Protein AF-A0A1J5TCT1-F1 (afdb_monomer_lite)

Organism: NCBI:txid410659

Radius of gyration: 14.31 Å; chains: 1; bounding box: 30×33×32 Å

InterPro domains:
  IPR011009 Protein kinase-like domain superfamily [SSF56112] (19-131)

Secondary structure (DSSP, 8-state):
---EEE-SSEEEEE-TTS-EEEEE-STTHHHHHHHHHHHHHHHHHTT-TTSPPEEEEETTTTEEEE----EE-S---HHHHHHHHHHHHHTTEE-S---GGGEEEETTTTEEEE---TT-EEEETTEEEEE----TT-

Structure (mmCIF, N/CA/C/O backbone):
data_AF-A0A1J5TCT1-F1
#
_entry.id   AF-A0A1J5TCT1-F1
#
loop_
_atom_site.group_PDB
_atom_site.id
_atom_site.type_symbol
_atom_site.label_atom_id
_atom_site.label_alt_id
_atom_site.label_comp_id
_atom_site.label_asym_id
_atom_site.label_entity_id
_atom_site.label_seq_id
_atom_site.pdbx_PDB_ins_code
_atom_site.Cartn_x
_atom_site.Cartn_y
_atom_site.Cartn_z
_atom_site.occupancy
_atom_site.B_iso_or_equiv
_atom_site.auth_seq_id
_atom_site.auth_comp_id
_atom_site.auth_asym_id
_atom_site.auth_atom_id
_atom_site.pdbx_PDB_model_num
ATOM 1 N N . MET A 1 1 ? -3.123 -18.620 13.166 1.00 49.12 1 MET A N 1
ATOM 2 C CA . MET A 1 1 ? -1.845 -17.927 13.434 1.00 49.12 1 MET A CA 1
ATOM 3 C C . MET A 1 1 ? -2.089 -16.452 13.143 1.00 49.12 1 MET A C 1
ATOM 5 O O . MET A 1 1 ? -2.485 -16.155 12.025 1.00 49.12 1 MET A O 1
ATOM 9 N N . GLN A 1 2 ? -1.997 -15.562 14.137 1.00 59.22 2 GLN A N 1
ATOM 10 C CA . GLN A 1 2 ? -2.072 -14.115 13.898 1.00 59.22 2 GLN A CA 1
ATOM 11 C C . GLN A 1 2 ? -0.683 -13.657 13.455 1.00 59.22 2 GLN A C 1
ATOM 13 O O . GLN A 1 2 ? 0.232 -13.597 14.272 1.00 59.22 2 GLN A O 1
ATOM 18 N N . GLU A 1 3 ? -0.497 -13.385 12.165 1.00 62.53 3 GLU A N 1
ATOM 19 C CA . GLU A 1 3 ? 0.719 -12.705 11.723 1.00 62.53 3 GLU A CA 1
ATOM 20 C C . GLU A 1 3 ? 0.639 -11.249 12.186 1.00 62.53 3 GLU A C 1
ATOM 22 O O . GLU A 1 3 ? -0.289 -10.517 11.826 1.00 62.53 3 GLU A O 1
ATOM 27 N N . MET A 1 4 ? 1.590 -10.851 13.032 1.00 72.38 4 MET A N 1
ATOM 28 C CA . MET A 1 4 ? 1.677 -9.502 13.573 1.00 72.38 4 MET A CA 1
ATOM 29 C C . MET A 1 4 ? 3.024 -8.881 13.195 1.00 72.38 4 MET A C 1
ATOM 31 O O . MET A 1 4 ? 4.070 -9.338 13.651 1.00 72.38 4 MET A O 1
ATOM 35 N N . LYS A 1 5 ? 3.011 -7.823 12.375 1.00 77.56 5 LYS A N 1
ATOM 36 C CA . LYS A 1 5 ? 4.186 -6.960 12.146 1.00 77.56 5 LYS A CA 1
ATOM 37 C C . LYS A 1 5 ? 4.099 -5.837 13.169 1.00 77.56 5 LYS A C 1
ATOM 39 O O . LYS A 1 5 ? 3.204 -5.005 13.083 1.00 77.56 5 LYS A O 1
ATOM 44 N N . ASN A 1 6 ? 5.009 -5.813 14.133 1.00 85.81 6 ASN A N 1
ATOM 45 C CA . ASN A 1 6 ? 5.106 -4.729 15.104 1.00 85.81 6 ASN A CA 1
ATOM 46 C C . ASN A 1 6 ? 6.440 -4.014 14.903 1.00 85.81 6 ASN A C 1
ATOM 48 O O . ASN A 1 6 ? 7.492 -4.544 15.246 1.00 85.81 6 ASN A O 1
ATOM 52 N N . THR A 1 7 ? 6.394 -2.836 14.294 1.00 85.44 7 THR A N 1
ATOM 53 C CA . THR A 1 7 ? 7.570 -1.990 14.072 1.00 85.44 7 THR A CA 1
ATOM 54 C C . THR A 1 7 ? 7.360 -0.633 14.731 1.00 85.44 7 THR A C 1
ATOM 56 O O . THR A 1 7 ? 6.234 -0.259 15.057 1.00 85.44 7 THR A O 1
ATOM 59 N N . ALA A 1 8 ? 8.429 0.158 14.851 1.00 84.19 8 ALA A N 1
ATOM 60 C CA . ALA A 1 8 ? 8.332 1.542 15.321 1.00 84.19 8 ALA A CA 1
ATOM 61 C C . ALA A 1 8 ? 7.376 2.406 14.471 1.00 84.19 8 ALA A C 1
ATOM 63 O O . ALA A 1 8 ? 6.840 3.400 14.957 1.00 84.19 8 ALA A O 1
ATOM 64 N N . ARG A 1 9 ? 7.160 2.022 13.204 1.00 87.62 9 ARG A N 1
ATOM 65 C CA . ARG A 1 9 ? 6.392 2.779 12.211 1.00 87.62 9 ARG A CA 1
ATOM 66 C C . ARG A 1 9 ? 4.941 2.310 12.051 1.00 87.62 9 ARG A C 1
ATOM 68 O O . ARG A 1 9 ? 4.101 3.089 11.596 1.00 87.62 9 ARG A O 1
ATOM 75 N N . SER A 1 10 ? 4.632 1.059 12.382 1.00 92.06 10 SER A N 1
ATOM 76 C CA . SER A 1 10 ? 3.282 0.503 12.243 1.00 92.06 10 SER A CA 1
ATOM 77 C C . SER A 1 10 ? 3.082 -0.793 13.025 1.00 92.06 10 SER A C 1
ATOM 79 O O . SER A 1 10 ? 4.011 -1.587 13.206 1.00 92.06 10 SER A O 1
ATOM 81 N N . LEU A 1 11 ? 1.834 -1.007 13.445 1.00 94.12 11 LEU A N 1
ATOM 82 C CA . LEU A 1 11 ? 1.319 -2.280 13.938 1.00 94.12 11 LEU A CA 1
ATOM 83 C C . LEU A 1 11 ? 0.376 -2.863 12.883 1.00 94.12 11 LEU A C 1
ATOM 85 O O . LEU A 1 11 ? -0.640 -2.249 12.570 1.00 94.12 11 LEU A O 1
ATOM 89 N N . VAL A 1 12 ? 0.689 -4.046 12.364 1.00 94.31 12 VAL A N 1
ATOM 90 C CA . VAL A 1 12 ? -0.159 -4.784 11.421 1.00 94.31 12 VAL A CA 1
ATOM 91 C C . VAL A 1 12 ? -0.585 -6.093 12.058 1.00 94.31 12 VAL A C 1
ATOM 93 O O . VAL A 1 12 ? 0.263 -6.802 12.594 1.00 94.31 12 VAL A O 1
ATOM 96 N N . ARG A 1 13 ? -1.872 -6.426 11.970 1.00 93.88 13 ARG A N 1
ATOM 97 C CA . ARG A 1 13 ? -2.443 -7.705 12.416 1.00 93.88 13 ARG A CA 1
ATOM 98 C C . ARG A 1 13 ? -3.395 -8.259 11.361 1.00 93.88 13 ARG A C 1
ATOM 100 O O . ARG A 1 13 ? -4.098 -7.490 10.708 1.00 93.88 13 ARG A O 1
ATOM 107 N N . ILE A 1 14 ? -3.452 -9.581 11.242 1.00 93.88 14 ILE A N 1
ATOM 108 C CA . ILE A 1 14 ? -4.477 -10.274 10.451 1.00 93.88 14 ILE A CA 1
ATOM 109 C C . ILE A 1 14 ? -5.594 -10.732 11.395 1.00 93.88 14 ILE A C 1
ATOM 111 O O . ILE A 1 14 ? -5.326 -11.434 12.375 1.00 93.88 14 ILE A O 1
ATOM 115 N N . GLY A 1 15 ? -6.826 -10.297 11.129 1.00 91.69 15 GLY A N 1
ATOM 116 C CA . GLY A 1 15 ? -8.013 -10.681 11.891 1.00 91.69 15 GLY A CA 1
ATOM 117 C C . GLY A 1 15 ? -8.470 -12.112 11.602 1.00 91.69 15 GLY A C 1
ATOM 118 O O . GLY A 1 15 ? -8.015 -12.759 10.659 1.00 91.69 15 GLY A O 1
ATOM 119 N N . PHE A 1 16 ? -9.393 -12.621 12.422 1.00 90.31 16 PHE A N 1
ATOM 120 C CA . PHE A 1 16 ? -10.018 -13.935 12.193 1.00 90.31 16 PHE A CA 1
ATOM 121 C C . PHE A 1 16 ? -10.914 -13.961 10.948 1.00 90.31 16 PHE A C 1
ATOM 123 O O . PHE A 1 16 ? -11.124 -15.020 10.367 1.00 90.31 16 PHE A O 1
ATOM 130 N N . ASP A 1 17 ? -11.396 -12.796 10.529 1.00 92.88 17 ASP A N 1
ATOM 131 C CA . ASP A 1 17 ? -12.093 -12.550 9.266 1.00 92.88 17 ASP A CA 1
ATOM 132 C C . ASP A 1 17 ? -11.160 -12.570 8.041 1.00 92.88 17 ASP A C 1
ATOM 134 O O . ASP A 1 17 ? -11.613 -12.467 6.903 1.00 92.88 17 ASP A O 1
ATOM 138 N N . GLY A 1 18 ? -9.850 -12.707 8.263 1.00 92.00 18 GLY A N 1
ATOM 139 C CA . GLY A 1 18 ? -8.840 -12.694 7.218 1.00 92.00 18 GLY A CA 1
ATOM 140 C C . GLY A 1 18 ? -8.495 -11.295 6.711 1.00 92.00 18 GLY A C 1
ATOM 141 O O . GLY A 1 18 ? -7.714 -11.205 5.767 1.00 92.00 18 GLY A O 1
ATOM 142 N N . LEU A 1 19 ? -9.018 -10.221 7.314 1.00 96.25 19 LEU A N 1
ATOM 143 C CA . LEU A 1 19 ? -8.684 -8.845 6.947 1.00 96.25 19 LEU A CA 1
ATOM 144 C C . LEU A 1 19 ? -7.371 -8.393 7.589 1.00 96.25 19 LEU A C 1
ATOM 146 O O . LEU A 1 19 ? -6.938 -8.915 8.620 1.00 96.25 19 LEU A O 1
ATOM 150 N N . VAL A 1 20 ? -6.726 -7.404 6.976 1.00 96.88 20 VAL A N 1
ATOM 151 C CA . VAL A 1 20 ? -5.486 -6.806 7.478 1.00 96.88 20 VAL A CA 1
ATOM 152 C C . VAL A 1 20 ? -5.811 -5.475 8.133 1.00 96.88 20 VAL A C 1
ATOM 154 O O . VAL A 1 20 ? -6.359 -4.580 7.501 1.00 96.88 20 VAL A O 1
ATOM 157 N N . TYR A 1 21 ?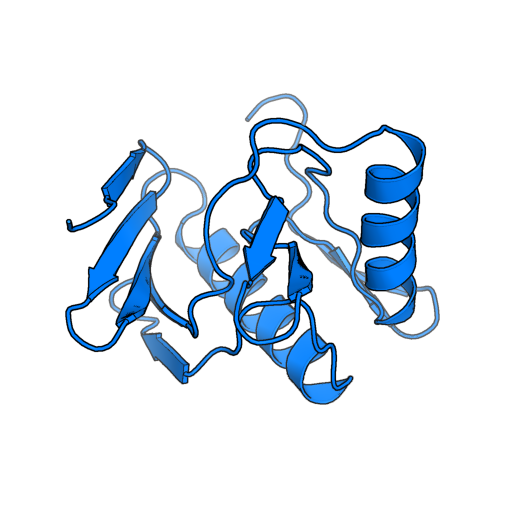 -5.425 -5.326 9.394 1.00 97.50 21 TYR A N 1
ATOM 158 C CA . TYR A 1 21 ? -5.554 -4.081 10.142 1.00 97.50 21 TYR A CA 1
ATOM 159 C C . TYR A 1 21 ? -4.166 -3.482 10.317 1.00 97.50 21 TYR A C 1
ATOM 161 O O . TYR A 1 21 ? -3.302 -4.126 10.918 1.00 97.50 21 TYR A O 1
ATOM 169 N N . LYS A 1 22 ? -3.954 -2.260 9.826 1.00 97.12 22 LYS A N 1
ATOM 170 C CA . LYS A 1 22 ? -2.695 -1.514 9.960 1.00 97.12 22 LYS A CA 1
ATOM 171 C C . LYS A 1 22 ? -2.962 -0.233 10.744 1.00 97.12 22 LYS A C 1
ATOM 173 O O . LYS A 1 22 ? -3.774 0.580 10.324 1.00 97.12 22 LYS A O 1
ATOM 178 N N . THR A 1 23 ? -2.267 -0.054 11.863 1.00 97.69 23 THR A N 1
ATOM 179 C CA . THR A 1 23 ? -2.225 1.196 12.633 1.00 97.69 23 THR A CA 1
ATOM 180 C C . THR A 1 23 ? -0.869 1.858 12.422 1.00 97.69 23 THR A C 1
ATOM 182 O O . THR A 1 23 ? 0.171 1.223 12.626 1.00 97.69 23 THR A O 1
ATOM 185 N N . PHE A 1 24 ? -0.867 3.127 12.026 1.00 96.69 24 PHE A N 1
ATOM 186 C CA . PHE A 1 24 ? 0.339 3.908 11.761 1.00 96.69 24 PHE A CA 1
ATOM 187 C C . PHE A 1 24 ? 0.852 4.543 13.060 1.00 96.69 24 PHE A C 1
ATOM 189 O O . PHE A 1 24 ? 0.078 5.011 13.889 1.00 96.69 24 PHE A O 1
ATOM 196 N N . ARG A 1 25 ? 2.172 4.520 13.272 1.00 94.38 25 ARG A N 1
ATOM 197 C CA . ARG A 1 25 ? 2.828 4.993 14.506 1.00 94.38 25 ARG A CA 1
ATOM 198 C C . ARG A 1 25 ? 4.145 5.691 14.206 1.00 94.38 25 ARG A C 1
ATOM 200 O O . ARG A 1 25 ? 4.756 5.429 13.179 1.00 94.38 25 ARG A O 1
ATOM 207 N N . GLY A 1 26 ? 4.624 6.521 15.123 1.00 91.62 26 GLY A N 1
ATOM 208 C CA . GLY A 1 26 ? 5.943 7.141 15.004 1.00 91.62 26 GLY A CA 1
ATOM 209 C C . GLY A 1 26 ? 6.000 8.242 13.944 1.00 91.62 26 GLY A C 1
ATOM 210 O O . GLY A 1 26 ? 5.007 8.917 13.677 1.00 91.62 26 GLY A O 1
ATOM 211 N N . HIS A 1 27 ? 7.183 8.447 13.364 1.00 91.44 27 HIS A N 1
ATOM 212 C CA . HIS A 1 27 ? 7.449 9.577 12.476 1.00 91.44 27 HIS A CA 1
ATOM 213 C C . HIS A 1 27 ? 6.506 9.595 11.262 1.00 91.44 27 HIS A C 1
ATOM 215 O O . HIS A 1 27 ? 6.260 8.554 10.636 1.00 91.44 27 HIS A O 1
ATOM 221 N N . LEU A 1 28 ? 5.976 10.783 10.957 1.00 93.00 28 LEU A N 1
ATOM 222 C CA . LEU A 1 28 ? 5.056 11.044 9.846 1.00 93.00 28 LEU A CA 1
ATOM 223 C C . LEU A 1 28 ? 3.852 10.089 9.790 1.00 93.00 28 LEU A C 1
ATOM 225 O O . LEU A 1 28 ? 3.418 9.694 8.712 1.00 93.00 28 LEU A O 1
ATOM 229 N N . ALA A 1 29 ? 3.347 9.616 10.936 1.00 95.00 29 ALA A N 1
ATOM 230 C CA . ALA A 1 29 ? 2.271 8.623 10.951 1.00 95.00 29 ALA A CA 1
ATOM 231 C C . ALA A 1 29 ? 0.999 9.122 10.246 1.00 95.00 29 ALA A C 1
ATOM 233 O O . ALA A 1 29 ? 0.358 8.349 9.538 1.00 95.00 29 ALA A O 1
ATOM 234 N N . ARG A 1 30 ? 0.662 10.410 10.403 1.00 96.56 30 ARG A N 1
ATOM 235 C CA . ARG A 1 30 ? -0.495 11.045 9.760 1.00 96.56 30 ARG A CA 1
ATOM 236 C C . ARG A 1 30 ? -0.319 11.133 8.249 1.00 96.56 30 ARG A C 1
ATOM 238 O O . ARG A 1 30 ? -1.231 10.790 7.507 1.00 96.56 30 ARG A O 1
ATOM 245 N N . GLU A 1 31 ? 0.844 11.576 7.803 1.00 96.12 31 GLU A N 1
ATOM 246 C CA . GLU A 1 31 ? 1.185 11.755 6.397 1.00 96.12 31 GLU A CA 1
ATOM 247 C C . GLU A 1 31 ? 1.250 10.404 5.687 1.00 96.12 31 GLU A C 1
ATOM 249 O O . GLU A 1 31 ? 0.642 10.244 4.635 1.00 96.12 31 GLU A O 1
ATOM 254 N N . ARG A 1 32 ? 1.883 9.402 6.306 1.00 96.44 32 ARG A N 1
ATOM 255 C CA . ARG A 1 32 ? 1.931 8.018 5.808 1.00 96.44 32 ARG A CA 1
ATOM 256 C C . ARG A 1 32 ? 0.552 7.376 5.728 1.00 96.44 32 ARG A C 1
ATOM 258 O O . ARG A 1 32 ? 0.242 6.717 4.740 1.00 96.44 32 ARG A O 1
ATOM 265 N N . PHE A 1 33 ? -0.287 7.595 6.740 1.00 98.00 33 PHE A N 1
ATOM 266 C CA . PHE A 1 33 ? -1.683 7.165 6.716 1.00 98.00 33 PHE A CA 1
ATOM 267 C C . PHE A 1 33 ? -2.437 7.801 5.539 1.00 98.00 33 PHE A C 1
ATOM 269 O O . PHE A 1 33 ? -3.043 7.086 4.743 1.00 98.00 33 PHE A O 1
ATOM 276 N N . ASN A 1 34 ? -2.356 9.127 5.394 1.00 97.56 34 ASN A N 1
ATOM 277 C CA . ASN A 1 34 ? -3.020 9.850 4.310 1.00 97.56 34 ASN A CA 1
ATOM 278 C C . ASN A 1 34 ? -2.519 9.381 2.936 1.00 97.56 34 ASN A C 1
ATOM 280 O O . ASN A 1 34 ? -3.327 9.177 2.032 1.00 97.56 34 ASN A O 1
ATOM 284 N N . GLN A 1 35 ? -1.206 9.171 2.792 1.00 97.50 35 GLN A N 1
ATOM 285 C CA . GLN A 1 35 ? -0.584 8.715 1.552 1.00 97.50 35 GLN A CA 1
ATOM 286 C C . GLN A 1 35 ? -1.046 7.306 1.171 1.00 97.50 35 GLN A C 1
ATOM 288 O O . GLN A 1 35 ? -1.415 7.077 0.019 1.00 97.50 35 GLN A O 1
ATOM 293 N N . GLU A 1 36 ? -1.082 6.369 2.121 1.00 97.69 36 GLU A N 1
ATOM 294 C CA . GLU A 1 36 ? -1.576 5.014 1.864 1.00 97.69 36 GLU A CA 1
ATOM 295 C C . GLU A 1 36 ? -3.059 5.037 1.467 1.00 97.69 36 GLU A C 1
ATOM 297 O O . GLU A 1 36 ? -3.435 4.425 0.470 1.00 97.69 36 GLU A O 1
ATOM 302 N N . VAL A 1 37 ? -3.903 5.782 2.192 1.00 98.38 37 VAL A N 1
ATOM 303 C CA . VAL A 1 37 ? -5.337 5.901 1.875 1.00 98.38 37 VA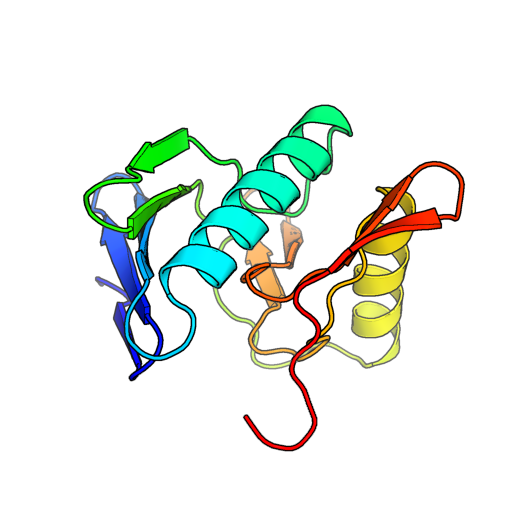L A CA 1
ATOM 304 C C . VAL A 1 37 ? -5.545 6.473 0.474 1.00 98.38 37 VAL A C 1
ATOM 306 O O . VAL A 1 37 ? -6.296 5.897 -0.315 1.00 98.38 37 VAL A O 1
ATOM 309 N N . LEU A 1 38 ? -4.860 7.572 0.149 1.00 97.75 38 LEU A N 1
ATOM 310 C CA . LEU A 1 38 ? -4.926 8.210 -1.164 1.00 97.75 38 LEU A CA 1
ATOM 311 C C . LEU A 1 38 ? -4.487 7.241 -2.268 1.00 97.75 38 LEU A C 1
ATOM 313 O O . LEU A 1 38 ? -5.187 7.084 -3.269 1.00 97.75 38 LEU A O 1
ATOM 317 N N . THR A 1 39 ? -3.369 6.545 -2.064 1.00 97.94 39 THR A N 1
ATOM 318 C CA . THR A 1 39 ? -2.801 5.629 -3.059 1.00 97.94 39 THR A CA 1
ATOM 319 C C . THR A 1 39 ? -3.708 4.422 -3.296 1.00 97.94 39 THR A C 1
ATOM 321 O O . THR A 1 39 ? -3.987 4.078 -4.444 1.00 97.94 39 THR A O 1
ATOM 324 N N . LEU A 1 40 ? -4.224 3.797 -2.233 1.00 98.38 40 LEU A N 1
ATOM 325 C CA . LEU A 1 40 ? -5.117 2.642 -2.358 1.00 98.38 40 LEU A CA 1
ATOM 326 C C . LEU A 1 40 ? -6.449 3.017 -3.018 1.00 98.38 40 LEU A C 1
ATOM 328 O O . LEU A 1 40 ? -6.954 2.247 -3.834 1.00 98.38 40 LEU A O 1
ATOM 332 N N . ARG A 1 41 ? -7.000 4.205 -2.731 1.00 98.06 41 ARG A N 1
ATOM 333 C CA . ARG A 1 41 ? -8.205 4.708 -3.415 1.00 98.06 41 ARG A CA 1
ATOM 334 C C . ARG A 1 41 ? -7.959 4.979 -4.894 1.00 98.06 41 ARG A C 1
ATOM 336 O O . ARG A 1 41 ? -8.790 4.609 -5.722 1.00 98.06 41 ARG A O 1
ATOM 343 N N . HIS A 1 42 ? -6.817 5.572 -5.237 1.00 97.69 42 HIS A N 1
ATOM 344 C CA . HIS A 1 42 ? -6.421 5.768 -6.632 1.00 97.69 42 HIS A CA 1
ATOM 345 C C . HIS A 1 42 ? -6.318 4.428 -7.370 1.00 97.69 42 HIS A C 1
ATOM 347 O O . HIS A 1 42 ? -6.964 4.246 -8.399 1.00 97.69 42 HIS A O 1
ATOM 353 N N . LEU A 1 43 ? -5.590 3.458 -6.816 1.00 98.00 43 LEU A N 1
ATOM 354 C CA . LEU A 1 43 ? -5.427 2.131 -7.418 1.00 98.00 43 LEU A CA 1
ATOM 355 C C . LEU A 1 43 ? -6.751 1.370 -7.557 1.00 98.00 43 LEU A C 1
ATOM 357 O O . LEU A 1 43 ? -6.971 0.714 -8.576 1.00 98.00 43 LEU A O 1
ATOM 361 N N . GLU A 1 44 ? -7.646 1.491 -6.574 1.00 97.62 44 GLU A N 1
ATOM 362 C CA . GLU A 1 44 ? -9.005 0.947 -6.644 1.00 97.62 44 GLU A CA 1
ATOM 363 C C . GLU A 1 44 ? -9.793 1.580 -7.801 1.00 97.62 44 GLU A C 1
ATOM 365 O O . GLU A 1 44 ? -10.381 0.855 -8.603 1.00 97.62 44 GLU A O 1
ATOM 370 N N . SER A 1 45 ? -9.733 2.908 -7.962 1.00 97.00 45 SER A N 1
ATOM 371 C CA . SER A 1 45 ? -10.398 3.617 -9.070 1.00 97.00 45 SER A CA 1
ATOM 372 C C . SER A 1 45 ? -9.883 3.209 -10.456 1.00 97.00 45 SER A C 1
ATOM 374 O O . SER A 1 45 ? -10.630 3.246 -11.433 1.00 97.00 45 SER A O 1
ATOM 376 N N . LYS A 1 46 ? -8.613 2.790 -10.547 1.00 97.06 46 LYS A N 1
ATOM 377 C CA . LYS A 1 46 ? -7.989 2.288 -11.780 1.00 97.06 46 LYS A CA 1
ATOM 378 C C . LYS A 1 46 ? -8.178 0.778 -11.972 1.00 97.06 46 LYS A C 1
ATOM 380 O O . LYS A 1 46 ? -7.730 0.238 -12.978 1.00 97.06 46 LYS A O 1
ATOM 385 N N . GLY A 1 47 ? -8.830 0.091 -11.030 1.00 97.19 47 GLY A N 1
ATOM 386 C CA . GLY A 1 47 ? -9.102 -1.343 -11.103 1.00 97.19 47 GLY A CA 1
ATOM 387 C C . GLY A 1 47 ? -7.863 -2.228 -10.942 1.00 97.19 47 GLY A C 1
ATOM 388 O O . GLY A 1 47 ? -7.846 -3.331 -11.482 1.00 97.19 47 GLY A O 1
ATOM 389 N N . CYS A 1 48 ? -6.831 -1.769 -10.224 1.00 98.00 48 CYS A N 1
ATOM 390 C CA . CYS A 1 48 ? -5.595 -2.531 -10.032 1.00 98.00 48 CYS A CA 1
ATOM 391 C C . CYS A 1 48 ? -5.856 -3.828 -9.232 1.00 98.00 48 CYS A C 1
ATOM 393 O O . CYS A 1 48 ? -6.234 -3.759 -8.059 1.00 98.00 48 CYS A O 1
ATOM 395 N N . PRO A 1 49 ? -5.658 -5.031 -9.813 1.00 97.12 49 PRO A N 1
ATOM 396 C CA . PRO A 1 49 ? -6.123 -6.279 -9.198 1.00 97.12 49 PRO A CA 1
ATOM 397 C C . PRO A 1 49 ? -5.116 -6.926 -8.230 1.00 97.12 49 PRO A C 1
ATOM 399 O O . PRO A 1 49 ? -5.412 -7.958 -7.622 1.00 97.12 49 PRO A O 1
ATOM 402 N N . PHE A 1 50 ? -3.914 -6.364 -8.095 1.00 97.88 50 PHE A N 1
ATOM 403 C CA . PHE A 1 50 ? -2.794 -6.958 -7.355 1.00 97.88 50 PHE A CA 1
ATOM 404 C C . PHE A 1 50 ? -2.314 -6.096 -6.183 1.00 97.88 50 PHE A C 1
ATOM 406 O O . PHE A 1 50 ? -1.139 -6.100 -5.825 1.00 97.88 50 PHE A O 1
ATOM 413 N N . VAL A 1 51 ? -3.235 -5.365 -5.563 1.00 98.25 51 VAL A N 1
ATOM 414 C CA . VAL A 1 51 ? -2.978 -4.530 -4.383 1.00 98.25 51 VAL A CA 1
ATOM 415 C C . VAL A 1 51 ? -4.098 -4.717 -3.352 1.00 98.25 51 VAL A C 1
ATOM 417 O O . VAL A 1 51 ? -5.167 -5.228 -3.707 1.00 98.25 51 VAL A O 1
ATOM 420 N N . PRO A 1 52 ? -3.893 -4.356 -2.072 1.00 97.94 52 PRO A N 1
ATOM 421 C CA . PRO A 1 52 ? -4.951 -4.408 -1.075 1.00 97.94 52 PRO A CA 1
ATOM 422 C C . PRO A 1 52 ? -6.097 -3.471 -1.450 1.00 97.94 52 PRO A C 1
ATOM 424 O O . PRO A 1 52 ? -5.875 -2.322 -1.817 1.00 97.94 52 PRO A O 1
ATOM 427 N N . ARG A 1 53 ? -7.338 -3.928 -1.294 1.00 97.88 53 ARG A N 1
ATOM 428 C CA . ARG A 1 53 ? -8.502 -3.044 -1.351 1.00 97.88 53 ARG A CA 1
ATOM 429 C C . ARG A 1 53 ? -8.700 -2.388 0.007 1.00 97.88 53 ARG A C 1
ATOM 431 O O . ARG A 1 53 ? -8.701 -3.091 1.019 1.00 97.88 53 ARG A O 1
ATOM 438 N N . LEU A 1 54 ? -8.891 -1.072 0.026 1.00 98.44 54 LEU A N 1
ATOM 439 C CA . LEU A 1 54 ? -9.201 -0.321 1.238 1.00 98.44 54 LEU A CA 1
ATOM 440 C C . LEU A 1 54 ? -10.679 -0.496 1.610 1.00 98.44 54 LEU A C 1
ATOM 442 O O . LEU A 1 54 ? -11.564 -0.087 0.863 1.00 98.44 54 LEU A O 1
ATOM 446 N N . LEU A 1 55 ? -10.937 -1.092 2.772 1.00 98.38 55 LEU A N 1
ATOM 447 C CA . LEU A 1 55 ? -12.288 -1.350 3.280 1.00 98.38 55 LEU A CA 1
ATOM 448 C C . LEU A 1 55 ? -12.729 -0.271 4.274 1.00 98.38 55 LEU A C 1
ATOM 450 O O . LEU A 1 55 ? -13.862 0.194 4.215 1.00 98.38 55 LEU A O 1
ATOM 454 N N . GLU A 1 56 ? -11.819 0.161 5.146 1.00 98.12 56 GLU A N 1
ATOM 455 C CA . GLU A 1 56 ? -12.064 1.181 6.171 1.00 98.12 56 GLU A CA 1
ATOM 456 C C . GLU A 1 56 ? -10.810 2.043 6.355 1.00 98.12 56 GLU A C 1
ATOM 458 O O . GLU A 1 56 ? -9.686 1.540 6.270 1.00 98.12 56 GLU A O 1
ATOM 463 N N . ALA A 1 57 ? -11.007 3.332 6.630 1.00 98.25 57 ALA A N 1
ATOM 464 C CA . ALA A 1 57 ? -9.957 4.252 7.042 1.00 98.25 57 ALA A CA 1
ATOM 465 C C . ALA A 1 57 ? -10.465 5.112 8.204 1.00 98.25 57 ALA A C 1
ATOM 467 O O . ALA A 1 57 ? -11.437 5.849 8.058 1.00 98.25 57 ALA A O 1
ATOM 468 N N . ASP A 1 58 ? -9.783 5.016 9.338 1.00 98.00 58 ASP A N 1
ATOM 469 C CA . ASP A 1 58 ? -10.043 5.767 10.557 1.00 98.00 58 ASP A CA 1
ATOM 470 C C . ASP A 1 58 ? -8.917 6.785 10.749 1.00 98.00 58 ASP A C 1
ATOM 472 O O . ASP A 1 58 ? -7.766 6.441 11.043 1.00 98.00 58 ASP A O 1
ATOM 476 N N . ALA A 1 59 ? -9.253 8.052 10.521 1.00 97.12 59 ALA A N 1
ATOM 477 C CA . ALA A 1 59 ? -8.309 9.141 10.666 1.00 97.12 59 ALA A CA 1
ATOM 478 C C . ALA A 1 59 ? -8.035 9.466 12.140 1.00 97.12 59 ALA A C 1
ATOM 480 O O . ALA A 1 59 ? -6.948 9.947 12.435 1.00 97.12 59 ALA A O 1
ATOM 481 N N . GLU A 1 60 ? -8.941 9.224 13.078 1.00 96.88 60 GLU A N 1
ATOM 482 C CA . GLU A 1 60 ? -8.684 9.545 14.486 1.00 96.88 60 GLU A CA 1
ATOM 483 C C . GLU A 1 60 ? -7.633 8.588 15.055 1.00 96.88 60 GLU A C 1
ATOM 485 O O . GLU A 1 60 ? -6.616 9.027 15.594 1.00 96.88 60 GLU A O 1
ATOM 490 N N . GLU A 1 61 ? -7.797 7.294 14.780 1.00 96.94 61 GLU A N 1
ATOM 491 C CA . GLU A 1 61 ? -6.908 6.227 15.253 1.00 96.94 61 GLU A CA 1
ATOM 492 C C . GLU A 1 61 ? -5.700 5.958 14.342 1.00 96.94 61 GLU A C 1
ATOM 494 O O . GLU A 1 61 ? -4.879 5.083 14.637 1.00 96.94 61 GLU A O 1
ATOM 499 N N . LEU A 1 62 ? -5.579 6.674 13.215 1.00 98.12 62 LEU A N 1
ATOM 500 C CA . LEU A 1 62 ? -4.560 6.423 12.189 1.00 98.12 62 LEU A CA 1
ATOM 501 C C . LEU A 1 62 ? -4.520 4.944 11.793 1.00 98.12 62 LEU A C 1
ATOM 503 O O . LEU A 1 62 ? -3.476 4.285 11.859 1.00 98.12 62 LEU A O 1
ATOM 507 N N . ARG A 1 63 ? -5.676 4.392 11.425 1.00 98.12 63 ARG A N 1
ATOM 508 C CA . ARG A 1 63 ? -5.847 2.960 11.173 1.00 98.12 63 ARG A CA 1
ATOM 509 C C . ARG A 1 63 ? -6.569 2.710 9.862 1.00 98.12 63 ARG A C 1
ATOM 511 O O . ARG 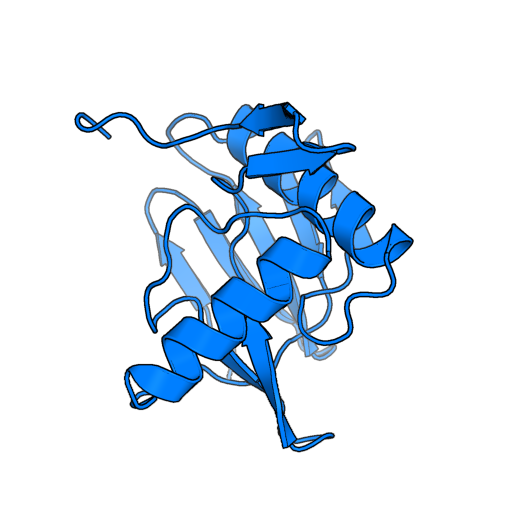A 1 63 ? -7.559 3.359 9.561 1.00 98.12 63 ARG A O 1
ATOM 518 N N . ILE A 1 64 ? -6.126 1.705 9.120 1.00 98.50 64 ILE A N 1
ATOM 519 C CA . ILE A 1 64 ? -6.847 1.195 7.952 1.00 98.50 64 ILE A CA 1
ATOM 520 C C . ILE A 1 64 ? -7.169 -0.287 8.101 1.00 98.50 64 ILE A C 1
ATOM 522 O O . ILE A 1 64 ? -6.459 -1.027 8.794 1.00 98.50 64 ILE A O 1
ATOM 526 N N . VAL A 1 65 ? -8.214 -0.707 7.394 1.00 98.44 65 VAL A N 1
ATOM 527 C CA . VAL A 1 65 ? -8.564 -2.110 7.180 1.00 98.44 65 VAL A CA 1
ATOM 528 C C . VAL A 1 65 ? -8.527 -2.394 5.687 1.00 98.44 65 VAL A C 1
ATOM 530 O O . VAL A 1 65 ? -9.154 -1.682 4.900 1.00 98.44 65 VAL A O 1
ATOM 533 N N . THR A 1 66 ? -7.793 -3.429 5.288 1.00 98.50 66 THR A N 1
ATOM 534 C CA . THR A 1 66 ? -7.654 -3.824 3.887 1.00 98.50 66 THR A CA 1
ATOM 535 C C . THR A 1 66 ? -7.889 -5.316 3.680 1.00 98.50 66 THR A C 1
ATOM 537 O O . THR A 1 66 ? -7.848 -6.122 4.615 1.00 98.50 66 THR A O 1
ATOM 540 N N . THR A 1 67 ? -8.140 -5.706 2.431 1.00 97.25 67 THR A N 1
ATOM 541 C CA . THR A 1 67 ? -8.136 -7.122 2.046 1.00 97.25 67 THR A CA 1
ATOM 542 C C . THR A 1 67 ? -6.739 -7.719 2.167 1.00 97.25 67 THR A C 1
ATOM 544 O O . THR A 1 67 ? -5.738 -7.062 1.880 1.00 97.25 67 THR A O 1
ATOM 547 N N . ASN A 1 68 ? -6.666 -9.005 2.488 1.00 95.31 68 ASN A N 1
ATOM 548 C CA . ASN A 1 68 ? -5.408 -9.735 2.532 1.00 95.31 68 ASN A CA 1
ATOM 549 C C . ASN A 1 68 ? -4.919 -10.122 1.124 1.00 95.31 68 ASN A C 1
ATOM 551 O O . ASN A 1 68 ? -5.654 -10.707 0.329 1.00 95.31 68 ASN A O 1
ATOM 555 N N . CYS A 1 69 ? -3.656 -9.808 0.834 1.00 96.12 69 CYS A N 1
ATOM 556 C CA . CYS A 1 69 ? -2.993 -10.085 -0.443 1.00 96.12 69 CYS A CA 1
ATOM 557 C C . CYS A 1 69 ? -2.129 -11.357 -0.425 1.00 96.12 69 CYS A C 1
ATOM 559 O O . CYS A 1 69 ? -1.231 -11.527 -1.250 1.00 96.12 69 CYS A O 1
ATOM 561 N N . GLY A 1 70 ? -2.400 -12.266 0.506 1.00 93.44 70 GLY A N 1
ATOM 562 C CA . GLY A 1 70 ? -1.689 -13.524 0.661 1.00 93.44 70 GLY A CA 1
ATOM 563 C C . GLY A 1 70 ? -0.444 -13.412 1.534 1.00 93.44 70 GLY A C 1
ATOM 564 O O . GLY A 1 70 ? -0.320 -12.523 2.374 1.00 93.44 70 GLY A O 1
ATOM 565 N N . ARG A 1 71 ? 0.471 -14.368 1.370 1.00 92.56 71 ARG A N 1
ATOM 566 C CA . ARG A 1 71 ? 1.640 -14.523 2.250 1.00 92.56 71 ARG A CA 1
ATOM 567 C C . ARG A 1 71 ? 2.864 -13.846 1.662 1.00 92.56 71 ARG A C 1
ATOM 569 O O . ARG A 1 71 ? 2.978 -13.751 0.443 1.00 92.56 71 ARG A O 1
ATOM 576 N N . ARG A 1 72 ? 3.792 -13.412 2.516 1.00 90.62 72 ARG A N 1
ATOM 577 C CA . ARG A 1 72 ? 5.107 -12.945 2.057 1.00 90.62 72 ARG A CA 1
ATOM 578 C C . ARG A 1 72 ? 5.825 -14.038 1.275 1.00 90.62 72 ARG A C 1
ATOM 580 O O . ARG A 1 72 ? 5.618 -15.225 1.520 1.00 90.62 72 ARG A O 1
ATOM 587 N N . VAL A 1 73 ? 6.649 -13.602 0.337 1.00 91.81 73 VAL A N 1
ATOM 588 C CA . VAL A 1 73 ? 7.457 -14.473 -0.512 1.00 91.81 73 VAL A CA 1
ATOM 589 C C . VAL A 1 73 ? 8.922 -14.329 -0.134 1.00 91.81 73 VAL A C 1
ATOM 591 O O . VAL A 1 73 ? 9.399 -13.218 0.079 1.00 91.81 73 VAL A O 1
ATOM 594 N N . ASP A 1 74 ? 9.635 -15.449 -0.069 1.00 90.31 74 ASP A N 1
ATOM 595 C CA . ASP A 1 74 ? 11.062 -15.447 0.271 1.00 90.31 74 ASP A CA 1
ATOM 596 C C . ASP A 1 74 ? 11.947 -15.226 -0.961 1.00 90.31 74 ASP A C 1
ATOM 598 O O . ASP A 1 74 ? 13.089 -14.784 -0.850 1.00 90.31 74 ASP A O 1
ATOM 602 N N . GLN A 1 75 ? 11.428 -15.543 -2.152 1.00 90.00 75 GLN A N 1
ATOM 603 C CA . GLN A 1 75 ? 12.158 -15.439 -3.410 1.00 90.00 75 GLN A CA 1
ATOM 604 C C . GLN A 1 75 ? 11.241 -14.997 -4.551 1.00 90.00 75 GLN A C 1
ATOM 606 O O . GLN A 1 75 ? 10.181 -15.573 -4.790 1.00 90.00 75 GLN A O 1
ATOM 611 N N . VAL A 1 76 ? 11.697 -13.991 -5.294 1.00 91.00 76 VAL A N 1
ATOM 612 C CA . VAL A 1 76 ? 11.150 -13.563 -6.584 1.00 91.00 76 VAL A CA 1
ATOM 613 C C . VAL A 1 76 ? 12.348 -13.208 -7.450 1.00 91.00 76 VAL A C 1
ATOM 615 O O . VAL A 1 76 ? 13.244 -12.492 -6.999 1.00 91.00 76 VAL A O 1
ATOM 618 N N . ASN A 1 77 ? 12.401 -13.721 -8.678 1.00 92.69 77 ASN A N 1
ATOM 619 C CA . ASN A 1 77 ? 13.497 -13.370 -9.575 1.00 92.69 77 ASN A CA 1
ATOM 620 C C . ASN A 1 77 ? 13.455 -11.867 -9.924 1.00 92.69 77 ASN A C 1
ATOM 622 O O . ASN A 1 77 ? 12.401 -11.224 -9.878 1.00 92.69 77 ASN A O 1
ATOM 626 N N . ALA A 1 78 ? 14.615 -11.295 -10.250 1.00 93.19 78 ALA A N 1
ATOM 627 C CA . ALA A 1 78 ? 14.732 -9.856 -10.466 1.00 93.19 78 ALA A CA 1
ATOM 628 C C . ALA A 1 78 ? 13.799 -9.367 -11.586 1.00 93.19 78 ALA A C 1
ATOM 630 O O . ALA A 1 78 ? 13.099 -8.376 -11.403 1.00 93.19 78 ALA A O 1
ATOM 631 N N . GLU A 1 79 ? 13.728 -10.094 -12.703 1.00 95.25 79 GLU A N 1
ATOM 632 C CA . GLU A 1 79 ? 12.885 -9.745 -13.852 1.00 95.25 79 GLU A CA 1
ATOM 633 C C . GLU A 1 79 ? 11.399 -9.652 -13.488 1.00 95.25 79 GLU A C 1
ATOM 635 O O . GLU A 1 79 ? 10.738 -8.669 -13.818 1.00 95.25 79 GLU A O 1
ATOM 640 N N . ARG A 1 80 ? 10.865 -10.633 -12.751 1.00 94.00 80 ARG A N 1
ATOM 641 C CA . ARG A 1 80 ? 9.469 -10.648 -12.295 1.00 94.00 80 ARG A CA 1
ATOM 642 C C . ARG A 1 80 ? 9.204 -9.513 -11.318 1.00 94.00 80 ARG A C 1
ATOM 644 O O . ARG A 1 80 ? 8.159 -8.880 -11.425 1.00 94.00 80 ARG A O 1
ATOM 651 N N . ARG A 1 81 ? 10.137 -9.233 -10.403 1.00 94.94 81 ARG A N 1
ATOM 652 C CA . ARG A 1 81 ? 10.035 -8.094 -9.482 1.00 94.94 81 ARG A CA 1
ATOM 653 C C . ARG A 1 81 ? 9.968 -6.773 -10.250 1.00 94.94 81 ARG A C 1
ATOM 655 O O . ARG A 1 81 ? 9.068 -5.981 -10.001 1.00 94.94 81 ARG A O 1
ATOM 662 N N . HIS A 1 82 ? 10.878 -6.556 -11.199 1.00 94.88 82 HIS A N 1
ATOM 663 C CA . HIS A 1 82 ? 10.882 -5.352 -12.032 1.00 94.88 82 HIS A CA 1
ATOM 664 C C . HIS A 1 82 ? 9.593 -5.222 -12.846 1.00 94.88 82 HIS A C 1
ATOM 666 O O . HIS A 1 82 ? 8.982 -4.159 -12.838 1.00 94.88 82 HIS A O 1
ATOM 672 N N . ALA A 1 83 ? 9.138 -6.306 -13.479 1.00 96.81 83 ALA A N 1
ATOM 673 C CA . ALA A 1 83 ? 7.887 -6.316 -14.229 1.00 96.81 83 ALA A CA 1
ATOM 674 C C . ALA A 1 83 ? 6.670 -5.992 -13.346 1.00 96.81 83 ALA A C 1
ATOM 676 O O . ALA A 1 83 ? 5.789 -5.265 -13.785 1.00 96.81 83 ALA A O 1
ATOM 677 N N . LEU A 1 84 ? 6.634 -6.486 -12.104 1.00 97.25 84 LEU A N 1
ATOM 678 C CA . LEU A 1 84 ? 5.534 -6.242 -11.169 1.00 97.25 84 LEU A CA 1
ATOM 679 C C . LEU A 1 84 ? 5.428 -4.759 -10.775 1.00 97.25 84 LEU A C 1
ATOM 681 O O . LEU A 1 84 ? 4.340 -4.187 -10.812 1.00 97.25 84 LEU A O 1
ATOM 685 N N . PHE A 1 85 ? 6.548 -4.115 -10.433 1.00 96.94 85 PHE A N 1
ATOM 686 C CA . PHE A 1 85 ? 6.549 -2.682 -10.115 1.00 96.94 85 PHE A CA 1
ATOM 687 C C . PHE A 1 85 ? 6.341 -1.804 -11.359 1.00 96.94 85 PHE A C 1
ATOM 689 O O . PHE A 1 85 ? 5.665 -0.784 -11.268 1.00 96.94 85 PHE A O 1
ATOM 696 N N . ALA A 1 86 ? 6.828 -2.223 -12.530 1.00 96.44 86 ALA A N 1
ATOM 697 C CA . ALA A 1 86 ? 6.530 -1.544 -13.791 1.00 96.44 86 ALA A CA 1
ATOM 698 C C . ALA A 1 86 ? 5.038 -1.646 -14.165 1.00 96.44 86 ALA A C 1
ATOM 700 O O . ALA A 1 86 ? 4.452 -0.676 -14.643 1.00 96.44 86 ALA A O 1
ATOM 701 N N . GLU A 1 87 ? 4.399 -2.795 -13.911 1.00 97.75 87 GLU A N 1
ATOM 702 C CA . GLU A 1 87 ? 2.951 -2.954 -14.078 1.00 97.75 87 GLU A CA 1
ATOM 703 C C . GLU A 1 87 ? 2.198 -1.980 -13.164 1.00 97.75 87 GLU A C 1
ATOM 705 O O . GLU A 1 87 ? 1.266 -1.328 -13.624 1.00 97.75 87 GLU A O 1
ATOM 710 N N . LEU A 1 88 ? 2.622 -1.808 -11.906 1.00 97.81 88 LEU A N 1
ATOM 711 C CA . LEU A 1 88 ? 2.023 -0.838 -10.980 1.00 97.81 88 LEU A CA 1
ATOM 712 C C . LEU A 1 88 ? 2.098 0.606 -11.507 1.00 97.81 88 LEU A C 1
ATOM 714 O O . LEU A 1 88 ? 1.105 1.331 -11.423 1.00 97.81 88 LEU A O 1
ATOM 718 N N . GLU A 1 89 ? 3.226 1.006 -12.101 1.00 96.38 89 GLU A N 1
ATOM 719 C CA . GLU A 1 89 ? 3.379 2.348 -12.683 1.00 96.38 89 GLU A CA 1
ATOM 720 C C . GLU A 1 89 ? 2.377 2.616 -13.815 1.00 96.38 89 GLU A C 1
ATOM 722 O O . GLU A 1 89 ? 1.924 3.752 -13.966 1.00 96.38 89 GLU A O 1
ATOM 727 N N . SER A 1 90 ? 1.923 1.584 -14.539 1.00 96.19 90 SER A N 1
ATOM 728 C CA . SER A 1 90 ? 0.855 1.730 -15.544 1.00 96.19 90 SER A CA 1
ATOM 729 C C . SER A 1 90 ? -0.509 2.117 -14.949 1.00 96.19 90 SER A C 1
ATOM 731 O O . SER A 1 90 ? -1.339 2.703 -15.643 1.00 96.19 90 SER A O 1
ATOM 733 N N . TYR A 1 91 ? -0.721 1.876 -13.649 1.00 97.31 91 TYR A N 1
ATOM 734 C CA . TYR A 1 91 ? -1.889 2.350 -12.895 1.00 97.31 91 TYR A CA 1
ATOM 735 C C . TYR A 1 91 ? -1.671 3.749 -12.291 1.00 97.31 91 TYR A C 1
ATOM 737 O O . TYR A 1 91 ? -2.515 4.244 -11.543 1.00 97.31 91 TYR A O 1
ATOM 745 N N . GLY A 1 92 ? -0.560 4.416 -12.617 1.00 96.81 92 GLY A N 1
ATOM 746 C CA . GLY A 1 92 ? -0.244 5.755 -12.129 1.00 96.81 92 GLY A CA 1
ATOM 747 C C . GLY A 1 92 ? 0.252 5.768 -10.686 1.00 96.81 92 GLY A C 1
ATOM 748 O O . GLY A 1 92 ? -0.020 6.719 -9.961 1.00 96.81 92 GLY A O 1
ATOM 749 N N . VAL A 1 93 ? 0.943 4.717 -10.237 1.00 97.50 93 VAL A N 1
ATOM 750 C CA . VAL A 1 93 ? 1.580 4.686 -8.913 1.00 97.50 93 VAL A CA 1
ATOM 751 C C . VAL A 1 93 ? 2.993 4.142 -9.020 1.00 97.50 93 VAL A C 1
ATOM 753 O O . VAL A 1 93 ? 3.201 3.045 -9.527 1.00 97.50 93 VAL A O 1
ATOM 756 N N . ARG A 1 94 ? 3.964 4.868 -8.468 1.00 96.81 94 ARG A N 1
ATOM 757 C CA . ARG A 1 94 ? 5.323 4.367 -8.261 1.00 96.81 94 ARG A CA 1
ATOM 758 C C . ARG A 1 94 ? 5.505 3.955 -6.808 1.00 96.81 94 ARG A C 1
ATOM 760 O O . ARG A 1 94 ? 5.279 4.748 -5.895 1.00 96.81 94 ARG A O 1
ATOM 767 N N . HIS A 1 95 ? 5.931 2.713 -6.595 1.00 95.38 95 HIS A N 1
ATOM 768 C CA . HIS A 1 95 ? 6.315 2.242 -5.269 1.00 95.38 95 HIS A CA 1
ATOM 769 C C . HIS A 1 95 ? 7.745 2.700 -4.967 1.00 95.38 95 HIS A C 1
ATOM 771 O O . HIS A 1 95 ? 8.684 2.247 -5.615 1.00 95.38 95 HIS A O 1
ATOM 777 N N . GLU A 1 96 ? 7.925 3.582 -3.984 1.00 94.69 96 GLU A N 1
ATOM 778 C CA . GLU A 1 96 ? 9.246 4.144 -3.638 1.00 94.69 96 GLU A CA 1
ATOM 779 C C . GLU A 1 96 ? 10.141 3.163 -2.846 1.00 94.69 96 GLU A C 1
ATOM 781 O O . GLU A 1 96 ? 11.280 3.477 -2.516 1.00 94.69 96 GLU A O 1
ATOM 786 N N . ASP A 1 97 ? 9.643 1.956 -2.553 1.00 91.81 97 ASP A N 1
ATOM 787 C CA . ASP A 1 97 ? 10.389 0.866 -1.902 1.00 91.81 97 ASP A CA 1
ATOM 788 C C . ASP A 1 97 ? 10.154 -0.483 -2.616 1.00 91.81 97 ASP A C 1
ATOM 790 O O . ASP A 1 97 ? 9.346 -1.295 -2.147 1.00 91.81 97 ASP A O 1
ATOM 794 N N . PRO A 1 98 ? 10.763 -0.725 -3.794 1.00 91.50 98 PRO A N 1
ATOM 795 C CA . PRO A 1 98 ? 10.528 -1.923 -4.601 1.00 91.50 98 PRO A CA 1
ATOM 796 C C . PRO A 1 98 ? 11.271 -3.169 -4.070 1.00 91.50 98 PRO A C 1
ATOM 798 O O . PRO A 1 98 ? 11.976 -3.872 -4.801 1.00 91.50 98 PRO A O 1
ATOM 801 N N . ASP A 1 99 ? 11.124 -3.442 -2.774 1.00 92.12 99 ASP A N 1
ATOM 802 C CA . ASP A 1 99 ? 11.747 -4.558 -2.065 1.00 92.12 99 ASP A CA 1
ATOM 803 C C . ASP A 1 99 ? 10.819 -5.786 -1.987 1.00 92.12 99 ASP A C 1
ATOM 805 O O . ASP A 1 99 ? 9.590 -5.677 -1.971 1.00 92.12 99 ASP A O 1
ATOM 809 N N . ILE A 1 100 ? 11.409 -6.983 -1.911 1.00 93.50 100 ILE A N 1
ATOM 810 C CA . ILE A 1 100 ? 10.674 -8.253 -1.824 1.00 93.50 100 ILE A CA 1
ATOM 811 C C . ILE A 1 100 ? 9.757 -8.330 -0.594 1.00 93.50 100 ILE A C 1
ATOM 813 O O . ILE A 1 100 ? 8.710 -8.971 -0.649 1.00 93.50 100 ILE A O 1
ATOM 817 N N . ARG A 1 101 ? 10.083 -7.625 0.498 1.00 92.44 101 ARG A N 1
ATOM 818 C CA . ARG A 1 101 ? 9.262 -7.562 1.722 1.00 92.44 101 ARG A CA 1
ATOM 819 C C . ARG A 1 101 ? 7.864 -6.967 1.510 1.00 92.44 101 ARG A C 1
ATOM 821 O O . ARG A 1 101 ? 6.975 -7.213 2.334 1.00 92.44 101 ARG A O 1
ATOM 828 N N . ASN A 1 102 ? 7.703 -6.200 0.430 1.00 95.19 102 ASN A N 1
ATOM 829 C CA . ASN A 1 102 ? 6.461 -5.557 0.001 1.00 95.19 102 ASN A CA 1
ATOM 830 C C . ASN A 1 102 ? 5.736 -6.370 -1.081 1.00 95.19 102 ASN A C 1
ATOM 832 O O . ASN A 1 102 ? 4.741 -5.910 -1.635 1.00 95.19 102 ASN A O 1
ATOM 836 N N . ILE A 1 103 ? 6.214 -7.583 -1.376 1.00 96.75 103 ILE A N 1
ATOM 837 C CA . ILE A 1 103 ? 5.587 -8.513 -2.308 1.00 96.75 103 ILE A CA 1
ATOM 838 C C . ILE A 1 103 ? 4.964 -9.660 -1.517 1.00 96.75 103 ILE A C 1
ATOM 840 O O . ILE A 1 103 ? 5.588 -10.277 -0.649 1.00 96.75 103 ILE A O 1
ATOM 844 N N . THR A 1 104 ? 3.718 -9.975 -1.844 1.00 96.75 104 THR A N 1
ATOM 845 C CA . THR A 1 104 ? 3.013 -11.147 -1.326 1.00 96.75 104 THR A CA 1
ATOM 846 C C . THR A 1 104 ? 2.505 -12.014 -2.468 1.00 96.75 104 THR A C 1
ATOM 848 O O . THR A 1 104 ? 2.406 -11.571 -3.610 1.00 96.75 104 THR A O 1
ATOM 851 N N . TYR A 1 105 ? 2.180 -13.268 -2.171 1.00 96.81 105 TYR A N 1
ATOM 852 C CA . TYR A 1 105 ? 1.571 -14.195 -3.112 1.00 96.81 105 TYR A CA 1
ATOM 853 C C . TYR A 1 105 ? 0.190 -14.618 -2.626 1.00 96.81 105 TYR A C 1
ATOM 855 O O . TYR A 1 105 ? 0.043 -15.263 -1.578 1.00 96.81 105 TYR A O 1
ATOM 863 N N . ARG A 1 106 ? -0.829 -14.256 -3.408 1.00 95.56 106 ARG A N 1
ATOM 864 C CA . ARG A 1 106 ? -2.221 -14.609 -3.163 1.00 95.56 106 ARG A CA 1
ATOM 865 C C . ARG A 1 106 ? -2.542 -15.920 -3.872 1.00 95.56 106 ARG A C 1
ATOM 867 O O . ARG A 1 106 ? -2.629 -15.995 -5.092 1.00 95.56 106 ARG A O 1
ATOM 874 N N . VAL A 1 107 ? -2.722 -16.970 -3.076 1.00 93.00 107 VAL A N 1
ATOM 875 C CA . VAL A 1 107 ? -2.923 -18.343 -3.568 1.00 93.00 107 VAL A CA 1
ATOM 876 C C . VAL A 1 107 ? -4.260 -18.563 -4.275 1.00 93.00 107 VAL A C 1
ATOM 878 O O . VAL A 1 107 ? -4.355 -19.458 -5.103 1.00 93.00 107 VAL A 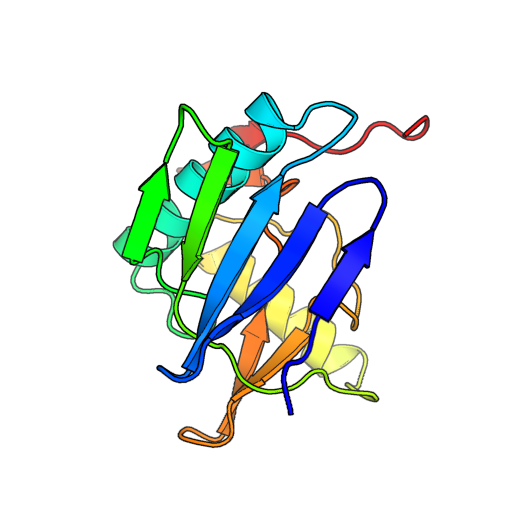O 1
ATOM 881 N N . THR A 1 108 ? -5.287 -17.765 -3.971 1.00 91.75 108 THR A N 1
ATOM 882 C CA . THR A 1 108 ? -6.646 -17.963 -4.505 1.00 91.75 108 THR A CA 1
ATOM 883 C C . THR A 1 108 ? -6.732 -17.758 -6.015 1.00 91.75 108 THR A C 1
ATOM 885 O O . THR A 1 108 ? -7.549 -18.397 -6.664 1.00 91.75 108 THR A O 1
ATOM 888 N N . ASP A 1 109 ? -5.897 -16.880 -6.569 1.00 93.38 109 ASP A N 1
ATOM 889 C CA . ASP A 1 109 ? -5.824 -16.563 -8.000 1.00 93.38 109 ASP A CA 1
ATOM 890 C C . ASP A 1 109 ? -4.389 -16.634 -8.554 1.00 93.38 109 ASP A C 1
ATOM 892 O O . ASP A 1 109 ? -4.131 -16.232 -9.687 1.00 93.38 109 ASP A O 1
ATOM 896 N N . GLY A 1 110 ? -3.450 -17.159 -7.762 1.00 94.19 110 GLY A N 1
ATOM 897 C CA . GLY A 1 110 ? -2.070 -17.399 -8.168 1.00 94.19 110 GLY A CA 1
ATOM 898 C C . GLY A 1 110 ? -1.277 -16.137 -8.515 1.00 94.19 110 GLY A C 1
ATOM 899 O O . GLY A 1 110 ? -0.399 -16.193 -9.381 1.00 94.19 110 GLY A O 1
ATOM 900 N N . ARG A 1 111 ? -1.573 -15.000 -7.870 1.00 95.69 111 ARG A N 1
ATOM 901 C CA . ARG A 1 111 ? -1.054 -13.682 -8.262 1.00 95.69 111 ARG A CA 1
ATOM 902 C C . ARG A 1 111 ? -0.119 -13.067 -7.218 1.00 95.69 111 ARG A C 1
ATOM 904 O O . ARG A 1 111 ? -0.415 -13.049 -6.023 1.00 95.69 111 ARG A O 1
ATOM 911 N N . PHE A 1 112 ? 1.000 -12.509 -7.685 1.00 97.56 112 PHE A N 1
ATOM 912 C CA . PHE A 1 112 ? 1.831 -11.625 -6.866 1.00 97.56 112 PHE A CA 1
ATOM 913 C C . PHE A 1 112 ? 1.119 -10.298 -6.644 1.00 97.56 112 PHE A C 1
ATOM 915 O O . PHE A 1 112 ? 0.551 -9.74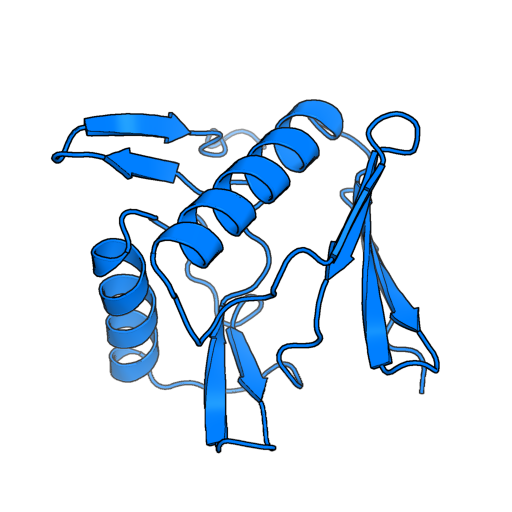6 -7.582 1.00 97.56 112 PHE A O 1
ATOM 922 N N . CYS A 1 113 ? 1.176 -9.795 -5.419 1.00 98.00 113 CYS A N 1
ATOM 923 C CA . CYS A 1 113 ? 0.590 -8.52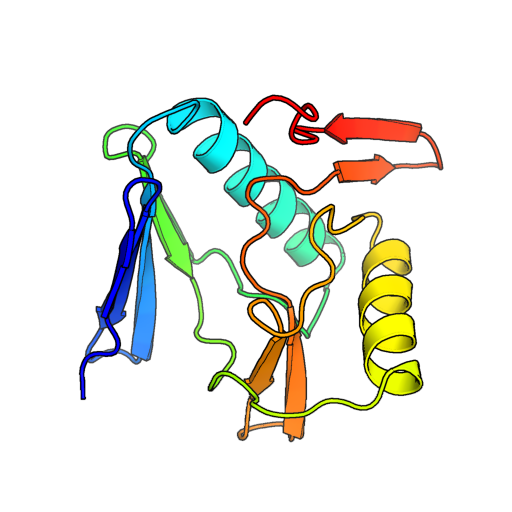8 -5.024 1.00 98.00 113 CYS A CA 1
ATOM 924 C C . CYS A 1 113 ? 1.649 -7.618 -4.402 1.00 98.00 113 CYS A C 1
ATOM 926 O O . CYS A 1 113 ? 2.610 -8.107 -3.809 1.00 98.00 113 CYS A O 1
ATOM 928 N N . ILE A 1 114 ? 1.444 -6.309 -4.515 1.00 98.00 114 ILE A N 1
ATOM 929 C CA . ILE A 1 114 ? 2.268 -5.284 -3.869 1.00 98.00 114 ILE A CA 1
ATOM 930 C C . ILE A 1 114 ? 1.494 -4.729 -2.673 1.00 98.00 114 ILE A C 1
ATOM 932 O O . ILE A 1 114 ? 0.291 -4.491 -2.779 1.00 98.00 114 ILE A O 1
ATOM 936 N N . ILE A 1 115 ? 2.168 -4.532 -1.544 1.00 97.12 115 ILE A N 1
ATOM 937 C CA . ILE A 1 115 ? 1.607 -3.983 -0.302 1.00 97.12 115 ILE A CA 1
ATOM 938 C C . ILE A 1 115 ? 2.493 -2.850 0.240 1.00 97.12 115 ILE A C 1
ATOM 940 O O . ILE A 1 115 ? 3.649 -2.759 -0.144 1.00 97.12 115 ILE A O 1
ATOM 944 N N . ASP A 1 116 ? 1.986 -2.090 1.218 1.00 95.38 116 ASP A N 1
ATOM 945 C CA . ASP A 1 116 ? 2.734 -1.058 1.967 1.00 95.38 116 ASP A CA 1
ATOM 946 C C . ASP A 1 116 ? 3.043 0.216 1.144 1.00 95.38 116 ASP A C 1
ATOM 948 O O . ASP A 1 116 ? 4.191 0.556 0.875 1.00 95.38 116 ASP A O 1
ATOM 952 N N . PHE A 1 117 ? 1.993 0.959 0.773 1.00 96.56 117 PHE A N 1
ATOM 953 C CA . PHE A 1 117 ? 2.054 2.144 -0.100 1.00 96.56 117 PHE A CA 1
ATOM 954 C C . PHE A 1 117 ? 2.304 3.471 0.628 1.00 96.56 117 PHE A C 1
ATOM 956 O O . PHE A 1 117 ? 2.149 4.545 0.048 1.00 96.56 117 PHE A O 1
ATOM 963 N N . GLU A 1 118 ? 2.687 3.431 1.899 1.00 94.62 118 GLU A N 1
ATOM 964 C CA . GLU A 1 118 ? 2.791 4.615 2.759 1.00 94.62 118 GLU A CA 1
ATOM 965 C C . GLU A 1 118 ? 3.796 5.681 2.292 1.00 94.62 118 GLU A C 1
ATOM 967 O O . GLU A 1 118 ? 3.740 6.819 2.754 1.00 94.62 118 GLU A O 1
ATOM 972 N N . PHE A 1 119 ? 4.684 5.326 1.363 1.00 94.81 119 PHE A N 1
ATOM 973 C CA . PHE A 1 119 ? 5.652 6.226 0.734 1.00 94.81 119 PHE A CA 1
ATOM 974 C C . PHE A 1 119 ? 5.481 6.350 -0.783 1.00 94.81 119 PHE A C 1
ATOM 976 O O . PHE A 1 119 ? 6.319 6.960 -1.437 1.00 94.81 119 PHE A O 1
ATOM 983 N N . ALA A 1 120 ? 4.442 5.748 -1.360 1.00 95.81 120 ALA A N 1
ATOM 984 C CA . ALA A 1 120 ? 4.261 5.716 -2.803 1.00 95.81 120 ALA A CA 1
ATOM 985 C C . ALA A 1 120 ? 4.052 7.117 -3.397 1.00 95.81 120 ALA A C 1
ATOM 987 O O . ALA A 1 120 ? 3.569 8.036 -2.731 1.00 95.81 120 ALA A O 1
ATOM 988 N N . THR A 1 121 ? 4.374 7.251 -4.680 1.00 96.12 121 THR A N 1
ATOM 989 C CA . THR A 1 121 ? 4.083 8.448 -5.468 1.00 96.12 121 THR A CA 1
ATOM 990 C C . THR A 1 121 ? 2.919 8.167 -6.406 1.00 96.12 121 THR A C 1
ATOM 992 O O . THR A 1 121 ? 2.961 7.201 -7.169 1.00 96.12 121 THR A O 1
ATOM 995 N N . VAL A 1 122 ? 1.894 9.017 -6.383 1.00 95.88 122 VAL A N 1
ATOM 996 C CA . VAL A 1 122 ? 0.780 8.966 -7.336 1.00 95.88 122 VAL A CA 1
ATOM 997 C C . VAL A 1 122 ? 1.075 9.882 -8.518 1.00 95.88 122 VAL A C 1
ATOM 999 O O . VAL A 1 122 ? 1.469 11.039 -8.352 1.00 95.88 122 VAL A O 1
ATOM 1002 N N . ILE A 1 123 ? 0.890 9.334 -9.716 1.00 94.50 123 ILE A N 1
ATOM 1003 C CA . ILE A 1 123 ? 1.212 9.932 -11.006 1.00 94.50 123 ILE A CA 1
ATOM 1004 C C . ILE A 1 123 ? -0.072 10.009 -11.832 1.00 94.50 123 ILE A C 1
ATOM 1006 O O . ILE A 1 123 ? -0.707 8.992 -12.113 1.00 94.50 123 ILE A O 1
ATOM 1010 N N . GLU A 1 124 ? -0.431 11.209 -12.278 1.00 86.31 124 GLU A N 1
ATOM 1011 C CA . GLU A 1 124 ? -1.578 11.437 -13.156 1.00 86.31 124 GLU A CA 1
ATOM 1012 C C . GLU A 1 124 ? -1.152 12.275 -14.364 1.00 86.31 124 GLU A C 1
ATOM 1014 O O . GLU A 1 124 ? -0.494 13.303 -14.226 1.00 86.31 124 GLU A O 1
ATOM 1019 N N . GLY A 1 125 ? -1.450 11.800 -15.579 1.00 81.69 125 GLY A N 1
ATOM 1020 C CA . GLY A 1 125 ? -1.064 12.498 -16.815 1.00 81.69 125 GLY A CA 1
ATOM 1021 C C . GLY A 1 125 ? 0.449 12.694 -17.000 1.00 81.69 125 GLY A C 1
ATOM 1022 O O . GLY A 1 125 ? 0.859 13.599 -17.719 1.00 81.69 125 GLY A O 1
ATOM 1023 N N . GLY A 1 126 ? 1.281 11.878 -16.342 1.00 81.06 126 GLY A N 1
ATOM 1024 C CA . GLY A 1 126 ? 2.743 12.020 -16.344 1.00 81.06 126 GLY A CA 1
ATOM 1025 C C . GLY A 1 126 ? 3.293 13.009 -15.309 1.00 81.06 126 GLY A C 1
ATOM 1026 O O . GLY A 1 126 ? 4.499 13.239 -15.283 1.00 81.06 126 GLY A O 1
ATOM 1027 N N . VAL A 1 127 ? 2.441 13.567 -14.445 1.00 85.50 127 VAL A N 1
ATOM 1028 C CA . VAL A 1 127 ? 2.825 14.504 -13.382 1.00 85.50 127 VAL A CA 1
ATOM 1029 C C . VAL A 1 127 ? 2.682 13.826 -12.018 1.00 85.50 127 VAL A C 1
ATOM 1031 O O . VAL A 1 127 ? 1.681 13.162 -11.754 1.00 85.50 127 VAL A O 1
ATOM 1034 N N . GLU A 1 128 ? 3.681 13.984 -11.145 1.00 90.19 128 GLU A N 1
ATOM 1035 C CA . GLU A 1 128 ? 3.590 13.548 -9.745 1.00 90.19 128 GLU A CA 1
ATOM 1036 C C . GLU A 1 128 ? 2.642 14.493 -8.992 1.00 90.19 128 GLU A C 1
ATOM 1038 O O . GLU A 1 128 ? 2.929 15.681 -8.852 1.00 90.19 128 GLU A O 1
ATOM 1043 N N . ILE A 1 129 ? 1.503 13.974 -8.526 1.00 88.88 129 ILE A N 1
ATOM 1044 C CA . ILE A 1 129 ? 0.458 14.775 -7.862 1.00 88.88 129 ILE A CA 1
ATOM 1045 C C . ILE A 1 129 ? 0.438 14.596 -6.340 1.00 88.88 129 ILE A C 1
ATOM 1047 O O . ILE A 1 129 ? -0.078 15.450 -5.623 1.00 88.88 129 ILE A O 1
ATOM 1051 N N . ALA A 1 130 ? 1.017 13.506 -5.836 1.00 87.25 130 ALA A N 1
ATOM 1052 C CA . ALA A 1 130 ? 1.222 13.264 -4.413 1.00 87.25 130 ALA A CA 1
ATOM 1053 C C . ALA A 1 130 ? 2.449 12.373 -4.224 1.00 87.25 130 ALA A C 1
ATOM 1055 O O . ALA A 1 130 ? 2.576 11.351 -4.898 1.00 87.25 130 ALA A O 1
ATOM 1056 N N . SER A 1 131 ? 3.344 12.743 -3.311 1.00 88.81 131 SER A N 1
ATOM 1057 C CA . SER A 1 131 ? 4.539 11.962 -3.003 1.00 88.81 131 SER A CA 1
ATOM 1058 C C . SER A 1 131 ? 4.952 12.180 -1.557 1.00 88.81 131 SER A C 1
ATOM 1060 O O . SER A 1 131 ? 5.020 13.317 -1.089 1.00 88.81 131 SER A O 1
ATOM 1062 N N . LEU A 1 132 ? 5.276 11.085 -0.874 1.00 86.25 132 LEU A N 1
ATOM 1063 C CA . LEU A 1 132 ? 5.912 11.105 0.440 1.00 86.25 132 LEU A CA 1
ATOM 1064 C C . LEU A 1 132 ? 7.282 10.419 0.384 1.00 86.25 132 LEU A C 1
ATOM 1066 O O . LEU A 1 132 ? 7.670 9.747 1.335 1.00 86.25 132 LEU A O 1
ATOM 1070 N N . LYS A 1 133 ? 7.997 10.557 -0.743 1.00 82.69 133 LYS A N 1
ATOM 1071 C CA . LYS A 1 133 ? 9.335 9.983 -0.948 1.00 82.69 133 LYS A CA 1
ATOM 1072 C C . LYS A 1 133 ? 10.188 10.132 0.321 1.00 82.69 133 LYS A C 1
ATOM 1074 O O . LYS A 1 133 ? 10.379 11.263 0.782 1.00 82.69 133 LYS A O 1
ATOM 1079 N N . PRO A 1 134 ? 10.697 9.028 0.896 1.00 71.00 134 PRO A N 1
ATOM 1080 C CA . PRO A 1 134 ? 11.529 9.115 2.079 1.00 71.00 134 PRO A CA 1
ATOM 1081 C C . PRO A 1 134 ? 12.804 9.869 1.702 1.00 71.00 134 PRO A C 1
ATOM 1083 O O . PRO A 1 134 ? 13.454 9.556 0.702 1.00 71.00 134 PRO A O 1
ATOM 1086 N N . SER A 1 135 ? 13.159 10.899 2.471 1.00 66.00 135 SER A N 1
ATOM 1087 C CA . SER A 1 135 ? 14.460 11.539 2.283 1.00 66.00 135 SER A CA 1
ATOM 1088 C C . SER A 1 135 ? 15.551 10.577 2.759 1.00 66.00 135 SER A C 1
ATOM 1090 O O . SER A 1 135 ? 15.311 9.748 3.636 1.00 66.00 135 SER A O 1
ATOM 1092 N N . ALA A 1 136 ? 16.770 10.694 2.225 1.00 50.28 136 ALA A N 1
ATOM 1093 C CA . ALA A 1 136 ? 17.905 9.831 2.587 1.00 50.28 136 ALA A CA 1
ATOM 1094 C C . ALA A 1 136 ? 18.289 9.856 4.091 1.00 50.28 136 ALA A C 1
ATOM 1096 O O . ALA A 1 136 ? 19.232 9.183 4.494 1.00 50.28 136 ALA A O 1
ATOM 1097 N N . ALA A 1 137 ? 17.576 10.626 4.919 1.00 40.12 137 ALA A N 1
ATOM 1098 C CA . ALA A 1 137 ? 17.803 10.804 6.346 1.00 40.12 137 ALA A CA 1
ATOM 1099 C C . ALA A 1 137 ? 16.759 10.109 7.260 1.00 40.12 137 ALA A C 1
ATOM 1101 O O . ALA A 1 137 ? 16.722 10.434 8.446 1.00 40.12 137 ALA A O 1
ATOM 1102 N N . GLN A 1 138 ? 15.901 9.203 6.754 1.00 46.47 138 GLN A N 1
ATOM 1103 C CA . GLN A 1 138 ? 14.752 8.640 7.504 1.00 46.47 138 GLN A CA 1
ATOM 1104 C C . GLN A 1 138 ? 14.754 7.131 7.771 1.00 46.47 138 GLN A C 1
ATOM 1106 O O . GLN A 1 138 ? 14.804 6.324 6.819 1.00 46.47 138 GLN A O 1
#

Foldseek 3Di:
DWDWDDDQAWTWTQDPVRKIKIFGHDDCLLLLLVQQVVLLVLCVVLVPPFEWHWDDADNVRSMTITHDNAAQDPDDDPVVLVVQQVVVVVSQKHQLDSDSRQWHADPVVRDIHGYRRSAMFGGDPNDGPDGNRDDPPD

Sequence (138 aa):
MQEMKNTARSLVRIGFDGLVYKTFRGHLARERFNQEVLTLRHLESKGCPFVPRLLEADAEELRIVTTNCGRRVDQVNAERRHALFAELESYGVRHEDPDIRNITYRVTDGRFCIIDFEFATVIEGGVEIASLKPSAAQ

pLDDT: mean 92.08, std 10.36, range [40.12, 98.5]